Protein AF-A0A966PYW0-F1 (afdb_monomer_lite)

Foldseek 3Di:
DVVLVVLVVVLVVLLVVLVVCCPPPHVQSSLVSNLVSLVSVLVSCVVVVVVVVNVVSVVVNVVSVVSNVD

Radius of gyration: 12.55 Å; chains: 1; bounding box: 33×22×33 Å

Structure (mmCIF, N/CA/C/O backbone):
data_AF-A0A966PYW0-F1
#
_entry.id   AF-A0A966PYW0-F1
#
loop_
_atom_site.group_PDB
_atom_site.id
_atom_site.type_symbol
_atom_site.label_atom_id
_atom_site.label_alt_id
_atom_site.label_comp_id
_atom_site.label_asym_id
_atom_site.label_entity_id
_atom_site.label_seq_id
_atom_site.pdbx_PDB_ins_code
_atom_site.Cartn_x
_atom_site.Cartn_y
_atom_site.Cartn_z
_atom_site.occupancy
_atom_site.B_iso_or_equiv
_atom_site.auth_seq_id
_atom_site.auth_comp_id
_atom_site.auth_asym_id
_atom_site.auth_atom_id
_atom_site.pdbx_PDB_model_num
ATOM 1 N N . MET A 1 1 ? -16.102 7.831 8.607 1.00 51.25 1 MET A N 1
ATOM 2 C CA . MET A 1 1 ? -17.161 7.398 7.660 1.00 51.25 1 MET A CA 1
ATOM 3 C C . MET A 1 1 ? -16.883 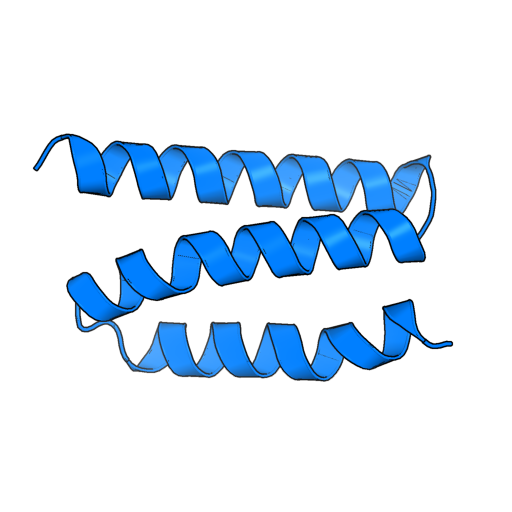7.835 6.226 1.00 51.25 1 MET A C 1
ATOM 5 O O . MET A 1 1 ? -16.829 6.953 5.386 1.00 51.25 1 MET A O 1
ATOM 9 N N . LYS A 1 2 ? -16.677 9.127 5.900 1.00 58.19 2 LYS A N 1
ATOM 10 C CA . LYS A 1 2 ? -16.369 9.532 4.505 1.00 58.19 2 LYS A CA 1
ATOM 11 C C . LYS A 1 2 ? -14.924 9.233 4.073 1.00 58.19 2 LYS A C 1
ATOM 13 O O . LYS A 1 2 ? -14.714 8.709 2.988 1.00 58.19 2 LYS A O 1
ATOM 18 N N . SER A 1 3 ? -13.941 9.507 4.931 1.00 64.75 3 SER A N 1
ATOM 19 C CA . SER A 1 3 ? -12.510 9.348 4.619 1.00 64.75 3 SER A CA 1
ATOM 20 C C . SER A 1 3 ? -12.093 7.898 4.359 1.00 64.75 3 SER A C 1
ATOM 22 O O . SER A 1 3 ? -11.274 7.640 3.480 1.00 64.75 3 SER A O 1
ATOM 24 N N . ASP A 1 4 ? -12.683 6.946 5.081 1.00 67.12 4 ASP A N 1
ATOM 25 C CA . ASP A 1 4 ? -12.348 5.526 4.961 1.00 67.12 4 ASP A CA 1
ATOM 26 C C . ASP A 1 4 ? -12.780 4.966 3.590 1.00 67.12 4 ASP A C 1
ATOM 28 O O . ASP A 1 4 ? -12.033 4.239 2.939 1.00 67.12 4 ASP A O 1
ATOM 32 N N . VAL A 1 5 ? -13.962 5.357 3.103 1.00 75.12 5 VAL A N 1
ATOM 33 C CA . VAL A 1 5 ? -14.477 4.936 1.789 1.00 75.12 5 VAL A CA 1
ATOM 34 C C . VAL A 1 5 ? -13.653 5.550 0.656 1.00 75.12 5 VAL A C 1
ATOM 36 O O . VAL A 1 5 ? -13.297 4.848 -0.289 1.00 75.12 5 VAL A O 1
ATOM 39 N N . THR A 1 6 ? -13.274 6.825 0.778 1.00 75.25 6 THR A N 1
ATOM 40 C CA . THR A 1 6 ? -12.409 7.500 -0.200 1.00 75.25 6 THR A CA 1
ATOM 41 C C . THR A 1 6 ? -11.050 6.809 -0.330 1.00 75.25 6 THR A C 1
ATOM 43 O O . THR A 1 6 ? -10.602 6.565 -1.447 1.00 75.25 6 THR A O 1
ATOM 46 N N . ALA A 1 7 ? -10.420 6.413 0.782 1.00 74.31 7 ALA A N 1
ATOM 47 C CA . ALA A 1 7 ? -9.144 5.689 0.757 1.00 74.31 7 ALA A CA 1
ATOM 48 C C . ALA A 1 7 ? -9.248 4.330 0.039 1.00 74.31 7 ALA A C 1
ATOM 50 O O . ALA A 1 7 ? -8.343 3.944 -0.706 1.00 74.31 7 ALA A O 1
ATOM 51 N N . ARG A 1 8 ? -10.375 3.625 0.204 1.00 76.88 8 ARG A N 1
ATOM 52 C CA . ARG A 1 8 ? -10.640 2.358 -0.490 1.00 76.88 8 ARG A CA 1
ATOM 53 C C . ARG A 1 8 ? -10.832 2.555 -1.994 1.00 76.88 8 ARG A C 1
ATOM 55 O O . ARG A 1 8 ? -10.271 1.795 -2.779 1.00 76.88 8 ARG A O 1
ATOM 62 N N . ILE A 1 9 ? -11.588 3.579 -2.392 1.00 81.62 9 ILE A N 1
ATOM 63 C CA . ILE A 1 9 ? -11.804 3.919 -3.806 1.00 81.62 9 ILE A CA 1
ATOM 64 C C . ILE A 1 9 ? -10.470 4.273 -4.472 1.00 81.62 9 ILE A C 1
ATOM 66 O O . ILE A 1 9 ? -10.146 3.719 -5.520 1.00 81.62 9 ILE A O 1
ATOM 70 N N . ILE A 1 10 ? -9.662 5.121 -3.827 1.00 84.44 10 ILE A N 1
ATOM 71 C CA . ILE A 1 10 ? -8.338 5.516 -4.328 1.00 84.44 10 ILE A CA 1
ATOM 72 C C . ILE A 1 10 ? -7.427 4.296 -4.475 1.00 84.44 10 ILE A C 1
ATOM 74 O O . ILE A 1 10 ? -6.819 4.122 -5.528 1.00 84.44 10 ILE A O 1
ATOM 78 N N . SER A 1 11 ? -7.372 3.425 -3.463 1.00 82.12 11 SER A N 1
ATOM 79 C CA . SER A 1 11 ? -6.531 2.223 -3.517 1.00 82.12 11 SER A CA 1
ATOM 80 C C . SER A 1 11 ? -6.947 1.299 -4.664 1.00 82.12 11 SER A C 1
ATOM 82 O O . SER A 1 11 ? -6.096 0.820 -5.406 1.00 82.12 11 SE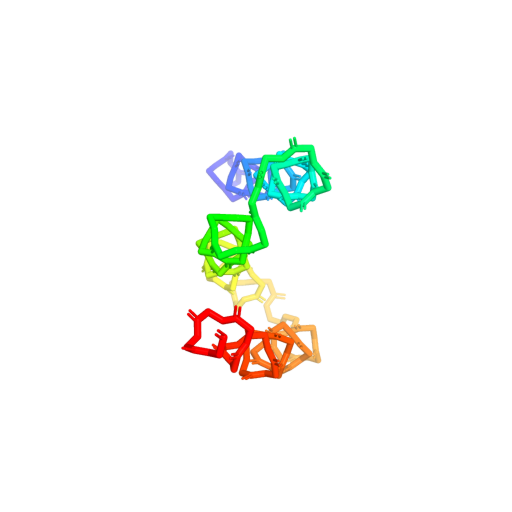R A O 1
ATOM 84 N N . SER A 1 12 ? -8.252 1.093 -4.868 1.00 82.69 12 SER A N 1
ATOM 85 C CA . SER A 1 12 ? -8.745 0.203 -5.925 1.00 82.69 12 SER A CA 1
ATOM 86 C C . SER A 1 12 ? -8.470 0.745 -7.330 1.00 82.69 12 SER A C 1
ATOM 88 O O . SER A 1 12 ? -8.093 -0.022 -8.214 1.00 82.69 12 SER A O 1
ATOM 90 N N . ILE A 1 13 ? -8.615 2.057 -7.539 1.00 87.19 13 ILE A N 1
ATOM 91 C CA . ILE A 1 13 ? -8.263 2.706 -8.812 1.00 87.19 13 ILE A CA 1
ATOM 92 C C . ILE A 1 13 ? -6.754 2.588 -9.058 1.00 87.19 13 ILE A C 1
ATOM 94 O O . ILE A 1 13 ? -6.327 2.271 -10.168 1.00 87.19 13 ILE A O 1
ATOM 98 N N . LEU A 1 14 ? -5.943 2.783 -8.016 1.00 85.62 14 LEU A N 1
ATOM 99 C CA . LEU A 1 14 ? -4.489 2.741 -8.123 1.00 85.62 14 LEU A CA 1
ATOM 100 C C . LEU A 1 14 ? -3.969 1.336 -8.477 1.00 85.62 14 LEU A C 1
ATOM 102 O O . LEU A 1 14 ? -3.021 1.231 -9.251 1.00 85.62 14 LEU A O 1
ATOM 106 N N . VAL A 1 15 ? -4.621 0.263 -8.006 1.00 85.88 15 VAL A N 1
ATOM 107 C CA . VAL A 1 15 ? -4.300 -1.123 -8.414 1.00 85.88 15 VAL A CA 1
ATOM 108 C C . VAL A 1 15 ? -4.589 -1.357 -9.902 1.00 85.88 15 VAL A C 1
ATOM 110 O O . VAL A 1 15 ? -3.780 -1.981 -10.590 1.00 85.88 15 VAL A O 1
ATOM 113 N N . VAL A 1 16 ? -5.703 -0.835 -10.428 1.00 87.88 16 VAL A N 1
ATOM 114 C CA . VAL A 1 16 ? -6.044 -0.963 -11.859 1.00 87.88 16 VAL A CA 1
ATOM 115 C C . VAL A 1 16 ? -5.026 -0.220 -12.726 1.00 87.88 16 VAL A C 1
ATOM 117 O O . VAL A 1 16 ? -4.540 -0.764 -13.719 1.00 87.88 16 VAL A O 1
ATOM 120 N N . VAL A 1 17 ? -4.644 0.994 -12.321 1.00 86.56 17 VAL A N 1
ATOM 121 C CA . VAL A 1 17 ? -3.601 1.769 -13.010 1.00 86.56 17 VAL A CA 1
ATOM 122 C C . VAL A 1 17 ? -2.251 1.049 -12.937 1.00 86.56 17 VAL A C 1
ATOM 124 O O . VAL A 1 17 ? -1.559 0.956 -13.949 1.00 86.56 17 VAL A O 1
ATOM 127 N N . ALA A 1 18 ? -1.890 0.475 -11.785 1.00 85.31 18 ALA A N 1
ATOM 128 C CA . ALA A 1 18 ? -0.661 -0.305 -11.637 1.00 85.31 18 ALA A CA 1
ATOM 129 C C . ALA A 1 18 ? -0.607 -1.486 -12.617 1.00 85.31 18 ALA A C 1
ATOM 131 O O . ALA A 1 18 ? 0.422 -1.711 -13.258 1.00 85.31 18 ALA A O 1
ATOM 132 N N . TYR A 1 19 ? -1.717 -2.215 -12.774 1.00 84.69 19 TYR A N 1
ATOM 133 C CA . TYR A 1 19 ? -1.811 -3.324 -13.724 1.00 84.69 19 TYR A CA 1
ATOM 134 C C . TYR A 1 19 ? -1.614 -2.854 -15.169 1.00 84.69 19 TYR A C 1
ATOM 136 O O . TYR A 1 19 ? -0.807 -3.429 -15.901 1.00 84.69 19 TYR A O 1
ATOM 144 N N . TRP A 1 20 ? -2.280 -1.764 -15.556 1.00 86.25 20 TRP A N 1
ATOM 145 C CA . TRP A 1 20 ? -2.126 -1.184 -16.889 1.00 86.25 20 TRP A CA 1
ATOM 146 C C . TRP A 1 20 ? -0.671 -0.791 -17.176 1.00 86.25 20 TRP A C 1
ATO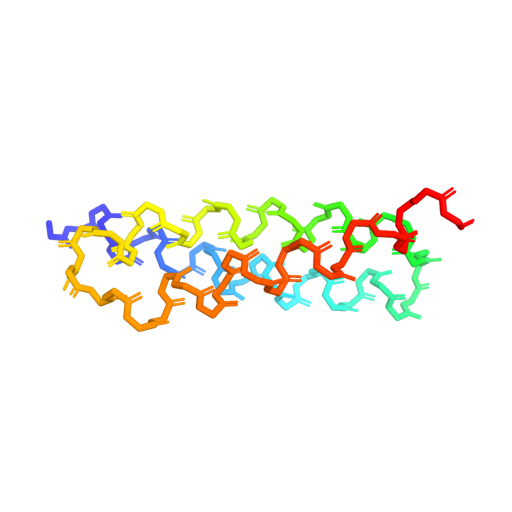M 148 O O . TRP A 1 20 ? -0.115 -1.154 -18.211 1.00 86.25 20 TRP A O 1
ATOM 158 N N . VAL A 1 21 ? -0.013 -0.106 -16.237 1.00 85.31 21 VAL A N 1
ATOM 159 C CA . VAL A 1 21 ? 1.396 0.302 -16.382 1.00 85.31 21 VAL A CA 1
ATOM 160 C C . VAL A 1 21 ? 2.334 -0.907 -16.448 1.00 85.31 21 VAL A C 1
ATOM 162 O O . VAL A 1 21 ? 3.300 -0.892 -17.213 1.00 85.31 21 VAL A O 1
ATOM 165 N N . THR A 1 22 ? 2.033 -1.966 -15.690 1.00 84.81 22 THR A N 1
ATOM 166 C CA . THR A 1 22 ? 2.794 -3.225 -15.721 1.00 84.81 22 THR A CA 1
ATOM 167 C C . THR A 1 22 ? 2.730 -3.878 -17.101 1.00 84.81 22 THR A C 1
ATOM 169 O O . THR A 1 22 ? 3.743 -4.392 -17.569 1.00 84.81 22 THR A O 1
ATOM 172 N N . MET A 1 23 ? 1.562 -3.855 -17.752 1.00 83.00 23 MET A N 1
ATOM 173 C CA . MET A 1 23 ? 1.363 -4.525 -19.038 1.00 83.00 23 MET A CA 1
ATOM 174 C C . MET A 1 23 ? 1.867 -3.702 -20.233 1.00 83.00 23 MET A C 1
ATOM 176 O O . MET A 1 23 ? 2.468 -4.265 -21.143 1.00 83.00 23 MET A O 1
ATOM 180 N N . TYR A 1 24 ? 1.627 -2.387 -20.245 1.00 82.44 24 TYR A N 1
ATOM 181 C CA . TYR A 1 24 ? 1.872 -1.547 -21.426 1.00 82.44 24 TYR A CA 1
ATOM 182 C C . TYR A 1 24 ? 3.176 -0.751 -21.390 1.00 82.44 24 TYR A C 1
ATOM 184 O O . TYR A 1 24 ? 3.621 -0.289 -22.436 1.00 82.44 24 TYR A O 1
ATOM 192 N N . TYR A 1 25 ? 3.765 -0.543 -20.211 1.00 80.75 25 TYR A N 1
ATOM 193 C CA . TYR A 1 25 ? 4.917 0.345 -20.059 1.00 80.75 25 TYR A CA 1
ATOM 194 C C . TYR A 1 25 ? 6.163 -0.413 -19.629 1.00 80.75 25 TYR A C 1
ATOM 196 O O . TYR A 1 25 ? 7.077 -0.604 -20.421 1.00 80.75 25 TYR A O 1
ATOM 204 N N . ASN A 1 26 ? 6.226 -0.801 -18.357 1.00 80.31 26 ASN A N 1
ATOM 205 C CA . ASN A 1 26 ? 7.415 -1.391 -17.763 1.00 80.31 26 ASN A CA 1
ATOM 206 C C . ASN A 1 26 ? 7.037 -2.146 -16.494 1.00 80.31 26 ASN A C 1
ATOM 208 O O . ASN A 1 26 ? 6.373 -1.599 -15.607 1.00 80.31 26 ASN A O 1
ATOM 212 N N . LEU A 1 27 ? 7.562 -3.366 -16.369 1.00 79.56 27 LEU A N 1
ATOM 213 C CA . LEU A 1 27 ? 7.319 -4.232 -15.218 1.00 79.56 27 LEU A CA 1
ATOM 214 C C . LEU A 1 27 ? 7.755 -3.564 -13.901 1.00 79.56 27 LEU A C 1
ATOM 216 O O . LEU A 1 27 ? 7.019 -3.604 -12.917 1.00 79.56 27 LEU A O 1
ATOM 220 N N . LYS A 1 28 ? 8.910 -2.881 -13.905 1.00 82.06 28 LYS A N 1
ATOM 221 C CA . LYS A 1 28 ? 9.476 -2.217 -12.717 1.00 82.06 28 LYS A CA 1
ATOM 222 C C . LYS A 1 28 ? 8.613 -1.045 -12.237 1.00 82.06 28 LYS A C 1
ATOM 224 O O . LYS A 1 28 ? 8.273 -0.980 -11.059 1.00 82.06 28 LYS A O 1
ATOM 229 N N . CYS A 1 29 ? 8.192 -0.157 -13.144 1.00 81.00 29 CYS A N 1
ATOM 230 C CA . CYS A 1 29 ? 7.29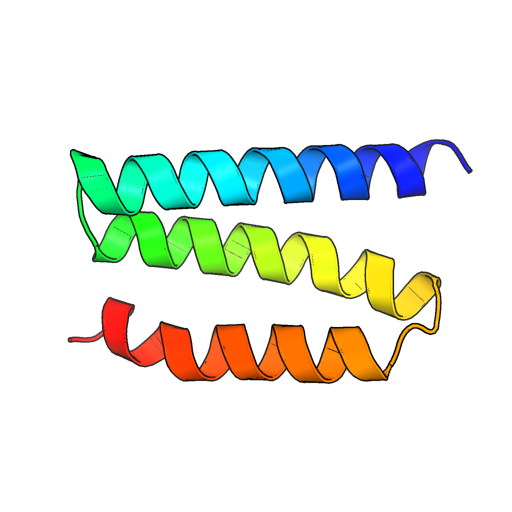2 0.951 -12.798 1.00 81.00 29 CYS A CA 1
ATOM 231 C C . CYS A 1 29 ? 5.929 0.446 -12.314 1.00 81.00 29 CYS A C 1
ATOM 233 O O . CYS A 1 29 ? 5.416 0.933 -11.308 1.00 81.00 29 CYS A O 1
ATOM 235 N N . GLY A 1 30 ? 5.363 -0.554 -12.994 1.00 83.25 30 GLY A N 1
ATOM 236 C CA . GLY A 1 30 ? 4.096 -1.161 -12.599 1.00 83.25 30 GLY A CA 1
ATOM 237 C C . GLY A 1 30 ? 4.141 -1.773 -11.197 1.00 83.25 30 GLY A C 1
ATOM 238 O O . GLY A 1 30 ? 3.244 -1.532 -10.391 1.00 83.25 30 GLY A O 1
ATOM 239 N N . ALA A 1 31 ? 5.232 -2.467 -10.859 1.00 82.12 31 ALA A N 1
ATOM 240 C CA . ALA A 1 31 ? 5.441 -3.059 -9.539 1.00 82.12 31 ALA A CA 1
ATOM 241 C C . ALA A 1 31 ? 5.603 -2.015 -8.412 1.00 82.12 31 ALA A C 1
ATOM 243 O O . ALA A 1 31 ? 5.096 -2.228 -7.310 1.00 82.12 31 ALA A O 1
ATOM 244 N N . ILE A 1 32 ? 6.239 -0.867 -8.675 1.00 84.19 32 ILE A N 1
ATOM 245 C CA . ILE A 1 32 ? 6.340 0.234 -7.697 1.00 84.19 32 ILE A CA 1
ATOM 246 C C . ILE A 1 32 ? 4.958 0.838 -7.417 1.00 84.19 32 ILE A C 1
ATOM 248 O O . ILE A 1 32 ? 4.584 1.025 -6.259 1.00 84.19 32 ILE A O 1
ATOM 252 N N . ILE A 1 33 ? 4.169 1.105 -8.461 1.00 86.19 33 ILE A N 1
ATOM 253 C CA . ILE A 1 33 ? 2.808 1.645 -8.307 1.00 86.19 33 ILE A CA 1
ATOM 254 C C . ILE A 1 33 ? 1.918 0.622 -7.590 1.00 86.19 33 ILE A C 1
ATOM 256 O O . ILE A 1 33 ? 1.128 0.993 -6.725 1.00 86.19 33 ILE A O 1
ATOM 260 N N . TYR A 1 34 ? 2.095 -0.666 -7.886 1.00 86.50 34 TYR A N 1
ATOM 261 C CA . TYR A 1 34 ? 1.400 -1.761 -7.216 1.00 86.50 34 TYR A CA 1
ATOM 262 C C . TYR A 1 34 ? 1.723 -1.832 -5.715 1.00 86.50 34 TYR A C 1
ATOM 264 O O . TYR A 1 34 ? 0.814 -1.972 -4.895 1.00 86.50 34 TYR A O 1
ATOM 272 N N . LEU A 1 35 ? 2.996 -1.666 -5.334 1.00 85.50 35 LEU A N 1
ATOM 273 C CA . LEU A 1 35 ? 3.407 -1.567 -3.930 1.00 85.50 35 LEU A CA 1
ATOM 274 C C . LEU A 1 35 ? 2.747 -0.384 -3.224 1.00 85.50 35 LEU A C 1
ATOM 276 O O . LEU A 1 35 ? 2.237 -0.543 -2.115 1.00 85.50 35 LEU A O 1
ATOM 280 N N . ILE A 1 36 ? 2.735 0.790 -3.859 1.00 86.44 36 ILE A N 1
ATOM 281 C CA . ILE A 1 36 ? 2.112 1.992 -3.291 1.00 86.44 36 ILE A CA 1
ATOM 282 C C . ILE A 1 36 ? 0.602 1.774 -3.132 1.00 86.44 36 ILE A C 1
ATOM 284 O O . ILE A 1 36 ? 0.053 2.091 -2.079 1.00 86.44 36 ILE A O 1
ATOM 288 N N . ALA A 1 37 ? -0.058 1.170 -4.124 1.00 86.81 37 ALA A N 1
ATOM 289 C CA . ALA A 1 37 ? -1.485 0.863 -4.085 1.00 86.81 37 ALA A CA 1
ATOM 290 C C . ALA A 1 37 ? -1.856 -0.093 -2.946 1.00 86.81 37 ALA A C 1
ATOM 292 O O . ALA A 1 37 ? -2.777 0.191 -2.175 1.00 86.81 37 ALA A O 1
ATOM 293 N N . ASN A 1 38 ? -1.108 -1.187 -2.791 1.00 85.38 38 ASN A N 1
ATOM 294 C CA . ASN A 1 38 ? -1.335 -2.132 -1.701 1.00 85.38 38 ASN A CA 1
ATOM 295 C C . ASN A 1 38 ? -0.971 -1.529 -0.335 1.00 85.38 38 ASN A C 1
ATOM 297 O O . ASN A 1 38 ? -1.697 -1.737 0.633 1.00 85.38 38 ASN A O 1
ATOM 301 N N . SER A 1 39 ? 0.090 -0.723 -0.243 1.00 84.06 39 SER A N 1
ATOM 302 C CA . SER A 1 39 ? 0.442 -0.009 0.992 1.00 84.06 39 SER A CA 1
ATOM 303 C C . SER A 1 39 ? -0.652 0.980 1.418 1.00 84.06 39 SER A C 1
ATOM 305 O O . SER A 1 39 ? -0.922 1.123 2.607 1.00 84.06 39 SER A O 1
ATOM 307 N N . LEU A 1 40 ? -1.352 1.600 0.460 1.00 84.75 40 LEU A N 1
ATOM 308 C CA . LEU A 1 40 ? -2.480 2.499 0.727 1.00 84.75 40 LEU A CA 1
ATOM 309 C C . LEU A 1 40 ? -3.745 1.755 1.198 1.00 84.75 40 LEU A C 1
ATOM 311 O O . LEU A 1 40 ? -4.501 2.276 2.023 1.00 84.75 40 LEU A O 1
ATOM 315 N N . ALA A 1 41 ? -3.959 0.527 0.718 1.00 80.88 41 ALA A N 1
ATOM 316 C CA . ALA A 1 41 ? -5.074 -0.329 1.133 1.00 80.88 41 ALA A CA 1
ATOM 317 C C . ALA A 1 41 ? -4.868 -0.947 2.531 1.00 80.88 41 ALA A C 1
ATOM 319 O O . ALA A 1 41 ? -5.828 -1.135 3.286 1.00 80.88 41 ALA A O 1
ATOM 320 N N . LEU A 1 42 ? -3.616 -1.211 2.907 1.00 83.62 42 LEU A N 1
ATOM 321 C CA . LEU A 1 42 ? -3.212 -1.822 4.176 1.00 83.62 42 LEU A CA 1
ATOM 322 C C . LEU A 1 42 ? -3.765 -1.108 5.436 1.00 83.62 42 LEU A C 1
ATOM 324 O O . LEU A 1 42 ? -4.416 -1.772 6.249 1.00 83.62 42 LEU A O 1
ATOM 328 N N . PRO A 1 43 ? -3.628 0.225 5.617 1.00 80.19 43 PRO A N 1
ATOM 329 C CA . PRO A 1 43 ? -4.156 0.928 6.790 1.00 80.19 43 PRO A CA 1
ATOM 330 C C . PRO A 1 43 ? -5.687 0.918 6.854 1.00 80.19 43 PRO A C 1
ATOM 332 O O . PRO A 1 43 ? -6.255 0.933 7.947 1.00 80.19 43 PRO A O 1
ATOM 335 N N . TYR A 1 44 ? -6.376 0.865 5.710 1.00 80.31 44 TYR A N 1
ATOM 336 C CA . TYR A 1 44 ? -7.833 0.733 5.682 1.00 80.31 44 TYR A CA 1
ATOM 337 C C . TYR A 1 44 ? -8.278 -0.642 6.199 1.00 80.31 44 TYR A C 1
ATOM 339 O O . TYR A 1 44 ? -9.209 -0.738 7.001 1.00 80.31 44 TYR A O 1
ATOM 347 N N . MET A 1 45 ? -7.585 -1.705 5.792 1.00 77.88 45 MET A N 1
ATOM 348 C CA . MET A 1 45 ? -7.915 -3.075 6.194 1.00 77.88 45 MET A CA 1
ATOM 349 C C . MET A 1 45 ? -7.589 -3.347 7.667 1.00 77.88 45 MET A C 1
ATOM 351 O O . MET A 1 45 ? -8.346 -4.053 8.336 1.00 77.88 45 MET A O 1
ATOM 355 N N . ILE A 1 46 ? -6.544 -2.702 8.200 1.00 83.38 46 ILE A N 1
ATOM 356 C CA . ILE A 1 46 ? -6.249 -2.695 9.641 1.00 83.38 46 ILE A CA 1
ATOM 357 C C . ILE A 1 46 ? -7.390 -2.022 10.423 1.00 83.38 46 ILE A C 1
ATOM 359 O O . ILE A 1 46 ? -7.860 -2.573 11.419 1.00 83.38 46 ILE A O 1
ATOM 363 N N . LYS A 1 47 ? -7.900 -0.869 9.959 1.00 84.25 47 LYS A N 1
ATOM 364 C CA . LYS A 1 47 ? -9.029 -0.171 10.611 1.00 84.25 47 LYS A CA 1
ATOM 365 C C . LYS A 1 47 ? -10.326 -0.985 10.609 1.00 84.25 47 LYS A C 1
ATOM 367 O O . LYS A 1 47 ? -11.094 -0.901 11.563 1.00 84.25 47 LYS A O 1
ATOM 372 N N . GLN A 1 48 ? -10.558 -1.782 9.567 1.00 84.25 48 GLN A N 1
ATOM 373 C CA . GLN A 1 48 ? -11.709 -2.690 9.449 1.00 84.25 48 GLN A CA 1
ATOM 374 C C . GLN A 1 48 ? -11.539 -3.997 10.255 1.00 84.25 48 GLN A C 1
ATOM 376 O O . GLN A 1 48 ? -12.461 -4.807 10.288 1.00 84.25 48 GLN A O 1
ATOM 381 N N . LYS A 1 49 ? -10.388 -4.211 10.919 1.00 82.00 49 LYS A N 1
ATOM 382 C CA . LYS A 1 49 ? -10.025 -5.454 11.631 1.00 82.00 49 LYS A CA 1
ATOM 383 C C . LYS A 1 49 ? -10.049 -6.714 10.744 1.00 82.00 49 LYS A C 1
ATOM 385 O O . LYS A 1 49 ? -10.215 -7.825 11.245 1.00 82.00 49 LYS A O 1
ATOM 390 N N . CYS A 1 50 ? -9.843 -6.567 9.435 1.00 82.44 50 CYS A N 1
ATOM 391 C CA . CYS A 1 50 ? -9.777 -7.684 8.488 1.00 82.44 50 CYS A CA 1
ATOM 392 C C . CYS A 1 50 ? -8.356 -8.269 8.432 1.00 82.44 50 CYS A C 1
ATOM 394 O O . CYS A 1 50 ? -7.636 -8.074 7.455 1.00 82.44 50 CYS A O 1
ATOM 396 N N . TRP A 1 51 ? -7.944 -8.968 9.490 1.00 82.69 51 TRP A N 1
ATOM 397 C CA . TRP A 1 51 ? -6.567 -9.454 9.657 1.00 82.69 51 TRP A CA 1
ATOM 398 C C . TRP A 1 51 ? -6.115 -10.478 8.606 1.00 82.69 51 TRP A C 1
ATOM 400 O O . TRP A 1 51 ? -4.969 -10.419 8.172 1.00 82.69 51 TRP A O 1
ATOM 410 N N . ASP A 1 52 ? -7.013 -11.354 8.148 1.00 86.56 52 ASP A N 1
ATOM 411 C CA . ASP A 1 52 ? -6.738 -12.327 7.077 1.00 86.56 52 ASP A CA 1
ATOM 412 C C . ASP A 1 52 ? -6.271 -11.630 5.788 1.00 86.56 52 ASP A C 1
ATOM 414 O O . ASP A 1 52 ? -5.205 -11.905 5.233 1.00 86.56 52 ASP A O 1
ATOM 418 N N . VAL A 1 53 ? -7.017 -10.605 5.381 1.00 83.94 53 VAL A N 1
ATOM 419 C CA . VAL A 1 53 ? -6.744 -9.885 4.142 1.00 83.94 53 VAL A CA 1
ATOM 420 C C . VAL A 1 53 ? -5.497 -8.993 4.280 1.00 83.94 53 VAL A C 1
ATOM 422 O O . VAL A 1 53 ? -4.774 -8.799 3.306 1.00 83.94 53 VAL A O 1
ATOM 425 N N . VAL A 1 54 ? -5.190 -8.481 5.482 1.00 86.06 54 VAL A N 1
ATOM 426 C CA . VAL A 1 54 ? -3.941 -7.735 5.761 1.00 86.06 54 VAL A CA 1
ATOM 427 C C . VAL A 1 54 ? -2.713 -8.637 5.613 1.00 86.06 54 VAL A C 1
ATOM 429 O O . VAL A 1 54 ? -1.714 -8.219 5.017 1.00 86.06 54 VAL A O 1
ATOM 432 N N . ALA A 1 55 ? -2.785 -9.870 6.123 1.00 87.06 55 ALA A N 1
ATOM 433 C CA . ALA A 1 55 ? -1.713 -10.851 5.984 1.00 87.06 55 ALA A CA 1
ATOM 434 C C . ALA A 1 55 ? -1.491 -11.216 4.509 1.00 87.06 55 ALA A C 1
ATOM 436 O O . ALA A 1 55 ? -0.353 -11.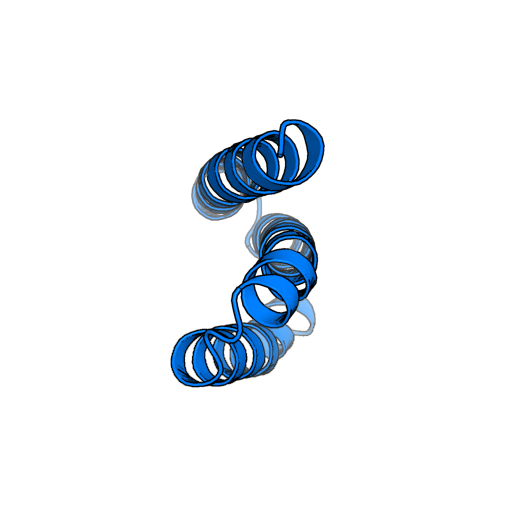188 4.034 1.00 87.06 55 ALA A O 1
ATOM 437 N N . LEU A 1 56 ? -2.577 -11.447 3.764 1.00 90.00 56 LEU A N 1
ATOM 438 C CA . LEU A 1 56 ? -2.522 -11.707 2.326 1.00 90.00 56 LEU A CA 1
ATOM 439 C C . LEU A 1 56 ? -1.881 -10.543 1.559 1.00 90.00 56 LEU A C 1
ATOM 441 O O . LEU A 1 56 ? -0.975 -10.765 0.758 1.00 90.00 56 LEU A O 1
ATOM 445 N N . LEU A 1 57 ? -2.298 -9.303 1.824 1.00 86.19 57 LEU A N 1
ATOM 446 C CA . LEU A 1 57 ? -1.774 -8.127 1.127 1.00 86.19 57 LEU A CA 1
ATOM 447 C C . LEU A 1 57 ? -0.283 -7.906 1.412 1.00 86.19 57 LEU A C 1
ATOM 449 O O . LEU A 1 57 ? 0.490 -7.607 0.504 1.00 86.19 57 LEU A O 1
ATOM 453 N N . THR A 1 58 ? 0.123 -8.101 2.667 1.00 85.06 58 THR A N 1
ATOM 454 C CA . THR A 1 58 ? 1.524 -7.999 3.098 1.00 85.06 58 THR A CA 1
ATOM 455 C C . THR A 1 58 ? 2.385 -9.057 2.417 1.00 85.06 58 THR A C 1
ATOM 457 O O . THR A 1 58 ? 3.460 -8.748 1.906 1.00 85.06 58 THR A O 1
ATOM 460 N N . PHE A 1 59 ? 1.898 -10.294 2.338 1.00 87.25 59 PHE A N 1
ATOM 461 C CA . PHE A 1 59 ? 2.582 -11.361 1.616 1.00 87.25 59 PHE A CA 1
ATOM 462 C C . PHE A 1 59 ? 2.718 -11.040 0.122 1.00 87.25 59 PHE A C 1
ATOM 464 O O . PHE A 1 59 ? 3.801 -11.172 -0.445 1.00 87.25 59 PHE A O 1
ATOM 471 N N . LEU A 1 60 ? 1.645 -10.544 -0.499 1.00 84.75 60 LEU A N 1
ATOM 472 C CA . LEU A 1 60 ? 1.603 -10.180 -1.917 1.00 84.75 60 LEU A CA 1
ATOM 473 C C . LEU A 1 60 ? 2.593 -9.054 -2.263 1.00 84.75 60 LEU A C 1
ATOM 475 O O . LEU A 1 60 ? 3.231 -9.078 -3.315 1.00 84.75 60 LEU A O 1
ATOM 479 N N . ILE A 1 61 ? 2.752 -8.091 -1.352 1.00 83.88 61 ILE A N 1
ATOM 480 C CA . ILE A 1 61 ? 3.782 -7.049 -1.414 1.00 83.88 61 ILE A CA 1
ATOM 481 C C . ILE A 1 61 ? 5.176 -7.694 -1.387 1.00 83.88 61 ILE A C 1
ATOM 483 O O . ILE A 1 61 ? 5.971 -7.441 -2.293 1.00 83.88 61 ILE A O 1
ATOM 487 N N . ILE A 1 62 ? 5.461 -8.555 -0.400 1.00 84.12 62 ILE A N 1
ATOM 488 C CA . ILE A 1 62 ? 6.779 -9.187 -0.200 1.00 84.12 62 ILE A CA 1
ATOM 489 C C . ILE A 1 62 ? 7.204 -10.022 -1.412 1.00 84.12 62 ILE A C 1
ATOM 491 O O . ILE A 1 62 ? 8.337 -9.896 -1.871 1.00 84.12 62 ILE A O 1
ATOM 495 N N . ILE A 1 63 ? 6.308 -10.830 -1.980 1.00 84.25 63 ILE A N 1
ATOM 496 C CA . ILE A 1 63 ? 6.629 -11.637 -3.170 1.00 84.25 63 ILE A CA 1
ATOM 497 C C . ILE A 1 63 ? 6.732 -10.801 -4.457 1.00 84.25 63 ILE A C 1
ATOM 499 O O . ILE A 1 63 ? 7.272 -11.273 -5.457 1.00 84.25 63 ILE A O 1
ATOM 503 N N . GLY A 1 64 ? 6.197 -9.576 -4.459 1.00 73.00 64 GLY A N 1
ATOM 504 C CA . GLY A 1 64 ? 6.268 -8.638 -5.579 1.00 73.00 64 GLY A CA 1
ATOM 505 C C . GLY A 1 64 ? 7.565 -7.822 -5.621 1.00 73.00 64 GLY A C 1
ATOM 506 O O . GLY A 1 64 ? 7.991 -7.425 -6.705 1.00 73.00 64 GLY A O 1
ATOM 507 N N . LEU A 1 65 ? 8.231 -7.625 -4.475 1.00 75.94 65 LEU A N 1
ATOM 508 C CA . LEU A 1 65 ? 9.507 -6.900 -4.353 1.00 75.94 65 LEU A CA 1
ATOM 509 C C . LEU A 1 65 ? 10.639 -7.410 -5.274 1.00 75.94 65 LEU A C 1
ATOM 511 O O . LEU A 1 65 ? 11.318 -6.574 -5.875 1.00 75.94 65 LEU A O 1
ATOM 515 N N . PRO A 1 66 ? 10.850 -8.729 -5.460 1.00 74.38 66 PRO A N 1
ATOM 516 C CA . PRO A 1 66 ? 11.898 -9.244 -6.339 1.00 74.38 66 PRO A CA 1
ATOM 517 C C . PRO A 1 66 ? 11.762 -8.769 -7.788 1.00 74.38 66 PRO A C 1
ATOM 519 O O . PRO A 1 66 ? 12.773 -8.557 -8.447 1.00 74.38 66 PRO A O 1
ATOM 522 N N . LYS A 1 67 ? 10.531 -8.534 -8.268 1.00 66.62 67 LYS A N 1
ATOM 523 C CA . LYS A 1 67 ? 10.256 -8.063 -9.641 1.00 66.62 67 LYS A CA 1
ATOM 524 C C . LYS A 1 67 ? 10.703 -6.619 -9.898 1.00 66.62 67 LYS A C 1
ATOM 526 O O . LYS A 1 67 ? 10.679 -6.162 -11.036 1.00 66.62 67 LYS A O 1
ATOM 531 N N . ILE A 1 68 ? 11.035 -5.882 -8.840 1.00 65.06 68 ILE A N 1
ATOM 532 C CA . ILE A 1 68 ? 11.540 -4.506 -8.915 1.00 65.06 68 ILE A CA 1
ATOM 533 C C . ILE A 1 68 ? 13.067 -4.525 -9.037 1.00 65.06 68 ILE A C 1
ATOM 535 O O . ILE A 1 68 ? 13.651 -3.707 -9.749 1.00 65.06 68 ILE A O 1
ATOM 539 N N . ILE A 1 69 ? 13.702 -5.465 -8.334 1.00 60.84 69 ILE A N 1
ATOM 540 C CA . ILE A 1 69 ? 15.156 -5.576 -8.201 1.00 60.84 69 ILE A CA 1
ATOM 541 C C . ILE A 1 69 ? 15.759 -6.302 -9.409 1.00 60.84 69 ILE A C 1
ATOM 543 O O . ILE A 1 69 ? 16.754 -5.826 -9.955 1.00 60.84 69 ILE A O 1
ATOM 547 N N . LEU A 1 70 ? 15.140 -7.405 -9.846 1.00 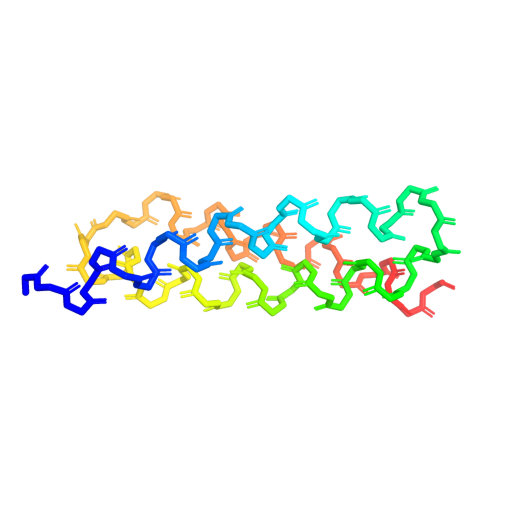54.59 70 LEU A N 1
ATOM 548 C CA . LEU A 1 70 ? 15.541 -8.181 -11.024 1.00 54.59 70 LEU A CA 1
ATOM 549 C C . LEU A 1 70 ? 14.967 -7.528 -12.293 1.00 54.59 70 LEU A C 1
ATOM 551 O O . LEU A 1 70 ? 15.758 -7.037 -13.130 1.00 54.59 70 LEU A O 1
#

Secondary structure (DSSP, 8-state):
-HHHHHHHHHHHHHHHHHHHHHHHT-HHHHHHHHHHHHHHHHHHHHHTT-HHHHHHHHHHHHHHTHHHH-

pLDDT: mean 80.56, std 8.03, range [51.25, 90.0]

Sequence (70 aa):
MKSDVTARIISSILVVVAYWVTMYYNLKCGAIIYLIANSLALPYMIKQKCWDVVALLTFLIIIGLPKIIL